Protein AF-A0A2M7KIB2-F1 (afdb_monomer_lite)

pLDDT: mean 92.74, std 10.05, range [55.25, 98.62]

Radius of gyration: 23.98 Å; chains: 1; bounding box: 46×30×72 Å

Foldseek 3Di:
DDPVVVVVVVVVVVVVVVVVVVVVVVVVVVVVLVVVLVVQCVVANQQDVSNVVSPHDHPVPDDPPDPPPPDD

Secondary structure (DSSP, 8-state):
--HHHHHHHHHHHHHHHHHHHHHHHHHHHHHHHHHHHHHHHHHH-TTSHHHHHTTPPPSTTSPPP-------

Sequence (72 aa):
MTAAQGDEIQKQAAAEAARDTATTNEWEFHELVLSAKDQVIAQYGRDSNEAQAVGLKKKSERKRPTSKQATS

Structure (mmCIF, N/CA/C/O backbone):
data_AF-A0A2M7KIB2-F1
#
_entry.id   AF-A0A2M7KIB2-F1
#
loop_
_atom_site.group_PDB
_atom_site.id
_atom_site.type_symbol
_atom_site.label_atom_id
_atom_site.label_alt_id
_atom_site.label_comp_id
_atom_site.label_asym_id
_atom_site.label_entity_id
_atom_site.label_seq_id
_atom_site.pdbx_PDB_ins_code
_atom_site.Cartn_x
_atom_site.Cartn_y
_atom_site.Cartn_z
_atom_site.occupancy
_atom_site.B_iso_or_equiv
_atom_site.auth_seq_id
_atom_site.auth_comp_id
_atom_site.auth_asym_id
_atom_site.auth_atom_id
_atom_site.pdbx_PDB_model_num
ATOM 1 N N . MET A 1 1 ? 24.507 2.022 -31.422 1.00 62.44 1 MET A N 1
ATOM 2 C CA . MET A 1 1 ? 23.770 0.940 -30.740 1.00 62.44 1 MET A CA 1
ATOM 3 C C . MET A 1 1 ? 23.554 -0.183 -31.725 1.00 62.44 1 MET A C 1
ATOM 5 O O . MET A 1 1 ? 23.169 0.095 -32.855 1.00 62.44 1 MET A O 1
ATOM 9 N N . THR A 1 2 ? 23.833 -1.418 -31.326 1.00 91.69 2 THR A N 1
ATOM 10 C CA . THR A 1 2 ? 23.444 -2.599 -32.108 1.00 91.69 2 THR A CA 1
ATOM 11 C C . THR A 1 2 ? 21.966 -2.922 -31.861 1.00 91.69 2 THR A C 1
ATOM 13 O O . THR A 1 2 ? 21.403 -2.491 -30.856 1.00 91.69 2 THR A O 1
ATOM 16 N N . ALA A 1 3 ? 21.332 -3.690 -32.752 1.00 92.31 3 ALA A N 1
ATOM 17 C CA . ALA A 1 3 ? 19.937 -4.111 -32.575 1.00 92.31 3 ALA A CA 1
ATOM 18 C C . ALA A 1 3 ? 19.716 -4.849 -31.238 1.00 92.31 3 ALA A C 1
ATOM 20 O O . ALA A 1 3 ? 18.781 -4.539 -30.512 1.00 92.31 3 ALA A O 1
ATOM 21 N N . ALA A 1 4 ? 20.653 -5.721 -30.849 1.00 94.12 4 ALA A N 1
ATOM 22 C CA . ALA A 1 4 ? 20.590 -6.454 -29.584 1.00 94.12 4 ALA A CA 1
ATOM 23 C C . ALA A 1 4 ? 20.609 -5.541 -28.341 1.00 94.12 4 ALA A C 1
ATOM 25 O O . ALA A 1 4 ? 19.899 -5.807 -27.377 1.00 94.12 4 ALA A O 1
ATOM 26 N N . GLN A 1 5 ? 21.384 -4.449 -28.369 1.00 94.44 5 GLN A N 1
ATOM 27 C CA . GLN A 1 5 ? 21.391 -3.458 -27.285 1.00 94.44 5 GLN A CA 1
ATOM 28 C C . GLN A 1 5 ? 20.063 -2.691 -27.213 1.00 94.44 5 GLN A C 1
ATOM 30 O O . GLN A 1 5 ? 19.595 -2.374 -26.124 1.00 94.44 5 GLN A O 1
ATOM 35 N N . GLY A 1 6 ? 19.442 -2.407 -28.364 1.00 95.94 6 GLY A N 1
ATOM 36 C CA . GLY A 1 6 ? 18.112 -1.798 -28.419 1.00 95.94 6 GLY A CA 1
ATOM 37 C C . GLY A 1 6 ? 17.039 -2.700 -27.806 1.00 95.94 6 GLY A C 1
ATOM 38 O O . GLY A 1 6 ? 16.261 -2.243 -26.970 1.00 95.94 6 GLY A O 1
ATOM 39 N N . ASP A 1 7 ? 17.054 -3.988 -28.154 1.00 96.69 7 ASP A N 1
ATOM 40 C CA . ASP A 1 7 ? 16.122 -4.983 -27.612 1.00 96.69 7 ASP A CA 1
ATOM 41 C C . ASP A 1 7 ? 16.277 -5.157 -26.093 1.00 96.69 7 ASP A C 1
ATOM 43 O O . ASP A 1 7 ? 15.291 -5.332 -25.374 1.00 96.69 7 ASP A O 1
ATOM 47 N N . GLU A 1 8 ? 17.513 -5.115 -25.587 1.00 96.31 8 GLU A N 1
ATOM 48 C CA . GLU A 1 8 ? 17.792 -5.168 -24.150 1.00 96.31 8 GLU A CA 1
ATOM 49 C C . GLU A 1 8 ? 17.174 -3.970 -23.418 1.00 96.31 8 GLU A C 1
ATOM 51 O O . GLU A 1 8 ? 16.437 -4.161 -22.449 1.00 96.31 8 GLU A O 1
ATOM 56 N N . ILE A 1 9 ? 17.399 -2.752 -23.921 1.00 97.44 9 ILE A N 1
ATOM 57 C CA . ILE A 1 9 ? 16.848 -1.521 -23.337 1.00 97.44 9 ILE A CA 1
ATOM 58 C C . ILE A 1 9 ? 15.315 -1.554 -23.346 1.00 97.44 9 ILE A C 1
ATOM 60 O O . ILE A 1 9 ? 14.683 -1.214 -22.348 1.00 97.44 9 ILE A O 1
ATOM 64 N N . GLN A 1 10 ? 14.699 -2.007 -24.442 1.00 97.25 10 GLN A N 1
ATOM 65 C CA . GLN A 1 10 ? 13.240 -2.121 -24.533 1.00 97.25 10 GLN A CA 1
ATOM 66 C C . GLN A 1 10 ? 12.669 -3.092 -23.496 1.00 97.25 10 GLN A C 1
ATOM 68 O O . GLN A 1 10 ? 11.654 -2.798 -22.864 1.00 97.25 10 GLN A O 1
ATOM 73 N N . LYS A 1 11 ? 13.325 -4.238 -23.285 1.00 98.06 11 LYS A N 1
ATOM 74 C CA . LYS A 1 11 ? 12.899 -5.216 -22.274 1.00 98.06 11 LYS A CA 1
ATOM 75 C C . LYS A 1 11 ? 13.076 -4.689 -20.854 1.00 98.06 11 LYS A C 1
ATOM 77 O O . LYS A 1 11 ? 12.210 -4.936 -20.018 1.00 98.06 11 LYS A O 1
ATOM 82 N N . GLN A 1 12 ? 14.159 -3.961 -20.585 1.00 98.12 12 GLN A N 1
ATOM 83 C CA . GLN A 1 12 ? 14.377 -3.311 -19.292 1.00 98.12 12 GLN A CA 1
ATOM 84 C C . GLN A 1 12 ? 13.290 -2.267 -19.015 1.00 98.12 12 GLN A C 1
ATOM 86 O O . GLN A 1 12 ? 12.628 -2.351 -17.984 1.00 98.12 12 GLN A O 1
ATOM 91 N N . ALA A 1 13 ? 13.012 -1.384 -19.977 1.00 98.06 13 ALA A N 1
ATOM 92 C CA . ALA A 1 13 ? 11.960 -0.377 -19.857 1.00 98.06 13 ALA A CA 1
ATOM 93 C C . ALA A 1 13 ? 10.568 -1.002 -19.650 1.00 98.06 13 ALA A C 1
ATOM 95 O O . ALA A 1 13 ? 9.792 -0.540 -18.817 1.00 98.06 13 ALA A O 1
ATOM 96 N N . ALA A 1 14 ? 10.253 -2.092 -20.359 1.00 98.38 14 ALA A N 1
ATOM 97 C CA . ALA A 1 14 ? 8.994 -2.812 -20.169 1.00 98.38 14 ALA A CA 1
ATOM 98 C C . ALA A 1 14 ? 8.889 -3.447 -18.772 1.00 98.38 14 ALA A C 1
ATOM 100 O O . ALA A 1 14 ? 7.823 -3.422 -18.158 1.00 98.38 14 ALA A O 1
ATOM 101 N N . ALA A 1 15 ? 9.989 -4.003 -18.254 1.00 98.38 15 ALA A N 1
ATOM 102 C CA . ALA A 1 15 ? 10.024 -4.568 -16.910 1.00 98.38 15 ALA A CA 1
ATOM 103 C C . ALA A 1 15 ? 9.866 -3.490 -15.827 1.00 98.38 15 ALA A C 1
ATOM 105 O O . ALA A 1 15 ? 9.175 -3.723 -14.839 1.00 98.38 15 ALA A O 1
ATOM 106 N N . GLU A 1 16 ? 10.476 -2.320 -16.008 1.00 98.44 16 GLU A N 1
ATOM 107 C CA . GLU A 1 16 ? 10.317 -1.170 -15.112 1.00 98.44 16 GLU A CA 1
ATOM 108 C C . GLU A 1 16 ? 8.870 -0.668 -15.110 1.00 98.44 16 GLU A C 1
ATOM 110 O O . GLU A 1 16 ? 8.244 -0.634 -14.053 1.00 98.44 16 GLU A O 1
ATOM 115 N N . ALA A 1 17 ? 8.284 -0.436 -16.288 1.00 98.44 17 ALA A N 1
ATOM 116 C CA . ALA A 1 17 ? 6.889 -0.013 -16.410 1.00 98.44 17 ALA A CA 1
ATOM 117 C C . ALA A 1 17 ? 5.904 -1.010 -15.766 1.00 98.44 17 ALA A C 1
ATOM 119 O O . ALA A 1 17 ? 4.920 -0.611 -15.134 1.00 98.44 17 ALA A O 1
ATOM 120 N N . ALA A 1 18 ? 6.171 -2.315 -15.886 1.00 98.44 18 ALA A N 1
ATOM 121 C CA . ALA A 1 18 ? 5.364 -3.344 -15.237 1.00 98.44 18 ALA A CA 1
ATOM 122 C C . ALA A 1 18 ? 5.459 -3.286 -13.701 1.00 98.44 18 ALA A C 1
ATOM 124 O O . ALA A 1 18 ? 4.446 -3.471 -13.024 1.00 98.44 18 ALA A O 1
ATOM 125 N N . ARG A 1 19 ? 6.643 -3.002 -13.139 1.00 98.31 19 ARG A N 1
ATOM 126 C CA . ARG A 1 19 ? 6.826 -2.847 -11.682 1.00 98.31 19 ARG A CA 1
ATOM 127 C C . ARG A 1 19 ? 6.138 -1.597 -11.148 1.00 98.31 19 ARG A C 1
ATOM 129 O O . ARG A 1 19 ? 5.499 -1.668 -10.099 1.00 98.31 19 ARG A O 1
ATOM 136 N N . ASP A 1 20 ? 6.234 -0.487 -11.870 1.00 98.44 20 ASP A N 1
ATOM 137 C CA . ASP A 1 20 ? 5.570 0.760 -11.487 1.00 98.44 20 ASP A CA 1
ATOM 138 C C . ASP A 1 20 ? 4.051 0.570 -11.476 1.00 98.44 20 ASP A C 1
ATOM 140 O O . ASP A 1 20 ? 3.384 0.917 -10.504 1.00 98.44 20 ASP A O 1
ATOM 144 N N . THR A 1 21 ? 3.513 -0.093 -12.505 1.00 98.31 21 THR A N 1
ATOM 145 C CA . THR A 1 21 ? 2.087 -0.445 -12.571 1.00 98.31 21 THR A CA 1
ATOM 146 C C . THR A 1 21 ? 1.663 -1.325 -11.394 1.00 98.31 21 THR A C 1
ATOM 148 O O . THR A 1 21 ? 0.638 -1.064 -10.770 1.00 98.31 21 THR A O 1
ATOM 151 N N . ALA A 1 22 ? 2.448 -2.354 -11.057 1.00 98.31 22 ALA A N 1
ATOM 152 C CA . ALA A 1 22 ? 2.154 -3.216 -9.913 1.00 98.31 22 ALA A CA 1
ATOM 153 C C . ALA A 1 22 ? 2.134 -2.425 -8.596 1.00 98.31 22 ALA A C 1
ATOM 155 O O . ALA A 1 22 ? 1.200 -2.566 -7.811 1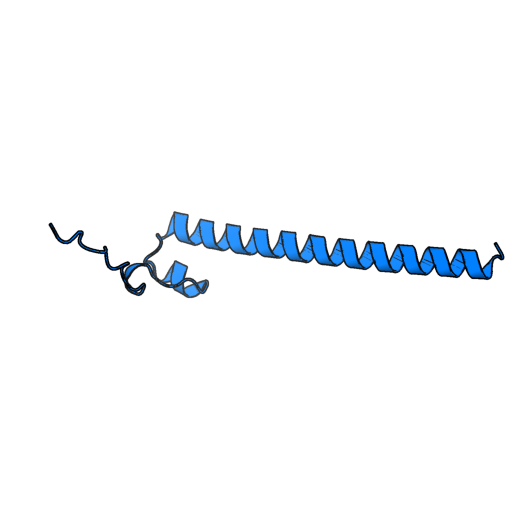.00 98.31 22 ALA A O 1
ATOM 156 N N . THR A 1 23 ? 3.111 -1.539 -8.401 1.00 98.38 23 THR A N 1
ATOM 157 C CA . THR A 1 23 ? 3.205 -0.690 -7.207 1.00 98.38 23 THR A CA 1
ATOM 158 C C . THR A 1 23 ? 2.000 0.245 -7.098 1.00 98.38 23 THR A C 1
ATOM 160 O O . THR A 1 23 ? 1.389 0.332 -6.036 1.00 98.38 23 THR A O 1
ATOM 163 N N . THR A 1 24 ? 1.603 0.910 -8.189 1.00 98.38 24 THR A N 1
ATOM 164 C CA . THR A 1 24 ? 0.399 1.759 -8.209 1.00 98.38 24 THR A CA 1
ATOM 165 C C . THR A 1 24 ? -0.854 0.961 -7.859 1.00 98.38 24 THR A C 1
ATOM 167 O O . THR A 1 24 ? -1.630 1.392 -7.010 1.00 98.38 24 THR A O 1
ATOM 170 N N . ASN A 1 25 ? -1.022 -0.231 -8.435 1.00 98.25 25 ASN A N 1
ATOM 171 C CA . ASN A 1 25 ? -2.174 -1.083 -8.139 1.00 98.25 25 ASN A CA 1
ATOM 172 C C . ASN A 1 25 ? -2.221 -1.506 -6.660 1.00 98.25 25 ASN A C 1
ATOM 174 O O . ASN A 1 25 ? -3.299 -1.578 -6.072 1.00 98.25 25 ASN A O 1
ATOM 178 N N . GLU A 1 26 ? -1.069 -1.777 -6.038 1.00 98.44 26 GLU A N 1
ATOM 179 C CA . GLU A 1 26 ? -0.992 -2.082 -4.6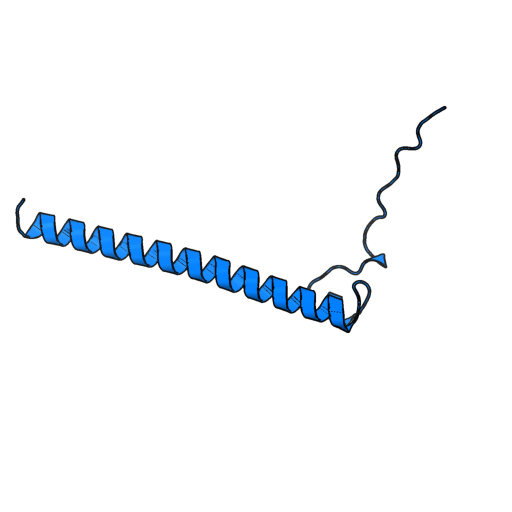04 1.00 98.44 26 GLU A CA 1
ATOM 180 C C . GLU A 1 26 ? -1.424 -0.888 -3.742 1.00 98.44 26 GLU A C 1
ATOM 182 O O . GLU A 1 26 ? -2.180 -1.065 -2.781 1.00 98.44 26 GLU A O 1
ATOM 187 N N . TRP A 1 27 ? -1.003 0.328 -4.104 1.00 98.62 27 TRP A N 1
ATOM 188 C CA . TRP A 1 27 ? -1.429 1.556 -3.427 1.00 98.62 27 TRP A CA 1
ATOM 189 C C . TRP A 1 27 ? -2.929 1.806 -3.569 1.00 98.62 27 TRP A C 1
ATOM 191 O O . TRP A 1 27 ? -3.601 2.076 -2.574 1.00 98.62 27 TRP A O 1
ATOM 201 N N . GLU A 1 28 ? -3.470 1.675 -4.779 1.00 98.50 28 GLU A N 1
ATOM 202 C CA . GLU A 1 28 ? -4.903 1.843 -5.036 1.00 98.50 28 GLU A CA 1
ATOM 203 C C . GLU A 1 28 ? -5.738 0.810 -4.272 1.00 98.50 28 GLU A C 1
ATOM 205 O O . GLU A 1 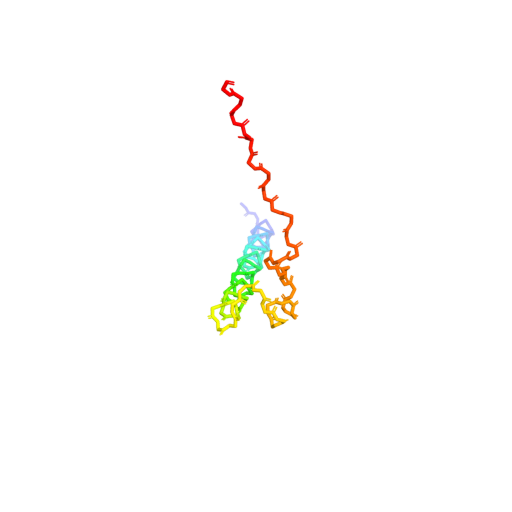28 ? -6.755 1.150 -3.664 1.00 98.50 28 GLU A O 1
ATOM 210 N N . PHE A 1 29 ? -5.287 -0.446 -4.233 1.00 98.38 29 PHE A N 1
ATOM 211 C CA . PHE A 1 29 ? -5.938 -1.484 -3.443 1.00 98.38 29 PHE A CA 1
ATOM 212 C C . PHE A 1 29 ? -5.900 -1.169 -1.944 1.00 98.38 29 PHE A 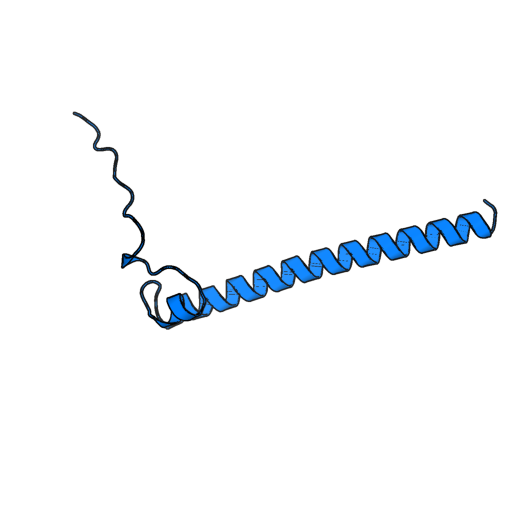C 1
ATOM 214 O O . PHE A 1 29 ? -6.908 -1.334 -1.252 1.00 98.38 29 PHE A O 1
ATOM 221 N N . HIS A 1 30 ? -4.761 -0.697 -1.429 1.00 98.38 30 HIS A N 1
ATOM 222 C CA . HIS A 1 30 ? -4.647 -0.291 -0.032 1.00 98.38 30 HIS A CA 1
ATOM 223 C C . HIS A 1 30 ? -5.645 0.821 0.314 1.00 98.38 30 HIS A C 1
ATOM 225 O O . HIS A 1 30 ? -6.365 0.705 1.309 1.00 98.38 30 HIS A O 1
ATOM 231 N N . GLU A 1 31 ? -5.737 1.848 -0.531 1.00 98.50 31 GLU A N 1
ATOM 232 C CA . GLU A 1 31 ? -6.667 2.964 -0.347 1.00 98.50 31 GLU A CA 1
ATOM 233 C C . GLU A 1 31 ? -8.130 2.504 -0.397 1.00 98.50 31 GLU A C 1
ATOM 235 O O . GLU A 1 31 ? -8.934 2.870 0.462 1.00 98.50 31 GLU A O 1
ATOM 240 N N . LEU A 1 32 ? -8.474 1.614 -1.335 1.00 98.50 32 LEU A N 1
ATOM 241 C CA . LEU A 1 32 ? -9.803 1.004 -1.410 1.00 98.50 32 LEU A CA 1
ATOM 242 C C . LEU A 1 32 ? -10.158 0.272 -0.105 1.00 98.50 32 LEU A C 1
ATOM 244 O O . LEU A 1 32 ? -11.262 0.427 0.424 1.00 98.50 32 LEU A O 1
ATOM 248 N N . VAL A 1 33 ? -9.224 -0.516 0.437 1.00 98.19 33 VAL A N 1
ATOM 249 C CA . VAL A 1 33 ? -9.428 -1.252 1.693 1.00 98.19 33 VAL A CA 1
ATOM 250 C C . VAL A 1 33 ? -9.586 -0.300 2.881 1.00 98.19 33 VAL A C 1
ATOM 252 O O . VAL A 1 33 ? -10.424 -0.559 3.750 1.00 98.19 33 VAL A O 1
ATOM 255 N N . LEU A 1 34 ? -8.813 0.789 2.943 1.00 98.12 34 LEU A N 1
ATOM 256 C CA . LEU A 1 34 ? -8.977 1.815 3.977 1.00 98.12 34 LEU A CA 1
ATOM 257 C C . LEU A 1 34 ? -10.356 2.475 3.885 1.00 98.12 34 LEU A C 1
ATOM 259 O O . LEU A 1 34 ? -11.079 2.502 4.881 1.00 98.12 34 LEU A O 1
ATOM 263 N N . SER A 1 35 ? -10.765 2.896 2.687 1.00 98.31 35 SER A N 1
ATOM 264 C CA . SER A 1 35 ? -12.079 3.501 2.452 1.00 98.31 35 SER A CA 1
ATOM 265 C C . SER A 1 35 ? -13.228 2.567 2.848 1.00 98.31 35 SER A C 1
ATOM 267 O O . SER A 1 35 ? -14.173 2.986 3.518 1.00 98.31 35 SER A O 1
ATOM 269 N N . ALA A 1 36 ? -13.136 1.275 2.517 1.00 98.06 36 ALA A N 1
ATOM 270 C CA . ALA A 1 36 ? -14.138 0.287 2.914 1.00 98.06 36 ALA A CA 1
ATOM 271 C C . ALA A 1 36 ? -14.257 0.166 4.444 1.00 98.06 36 ALA A C 1
ATOM 273 O O . ALA A 1 36 ? -15.362 0.110 4.989 1.00 98.06 36 ALA A O 1
ATOM 274 N N . LYS A 1 37 ? -13.127 0.172 5.163 1.00 97.94 37 LYS A N 1
ATOM 275 C CA . LYS A 1 37 ? -13.123 0.169 6.635 1.00 97.94 37 LYS A CA 1
ATOM 276 C C . LYS A 1 37 ? -13.725 1.451 7.203 1.00 97.94 37 LYS A C 1
ATOM 278 O O . LYS A 1 37 ? -14.484 1.379 8.169 1.00 97.94 37 LYS A O 1
ATOM 283 N N . ASP A 1 38 ? -13.435 2.599 6.603 1.00 98.00 38 ASP A N 1
ATOM 284 C CA . ASP A 1 38 ? -13.993 3.882 7.032 1.00 98.00 38 ASP A CA 1
ATOM 285 C C . ASP A 1 38 ? -15.509 3.946 6.837 1.00 98.00 38 ASP A C 1
ATOM 287 O O . ASP A 1 38 ? -16.212 4.439 7.719 1.00 98.00 38 ASP A O 1
ATOM 291 N N . GLN A 1 39 ? -16.041 3.362 5.761 1.00 98.25 39 GLN A N 1
ATOM 292 C CA . GLN A 1 39 ? -17.488 3.235 5.563 1.00 98.25 39 GLN A CA 1
ATOM 293 C C . GLN A 1 39 ? -18.146 2.385 6.661 1.00 98.25 39 GLN A C 1
ATOM 295 O O . GLN A 1 39 ? -19.187 2.769 7.197 1.00 98.25 39 GLN A O 1
ATOM 300 N N . VAL A 1 40 ? -17.518 1.276 7.070 1.00 97.94 40 VAL A N 1
ATOM 301 C CA . VAL A 1 40 ? -18.001 0.463 8.203 1.00 97.94 40 VAL A CA 1
ATOM 302 C C . VAL A 1 40 ? -17.992 1.276 9.501 1.00 97.94 40 VAL A C 1
ATOM 304 O O . VAL A 1 40 ? -18.970 1.264 10.251 1.00 97.94 40 VAL A O 1
ATOM 307 N N . ILE A 1 41 ? -16.926 2.039 9.766 1.00 97.62 41 ILE A N 1
ATOM 308 C CA . ILE A 1 41 ? -16.877 2.931 10.934 1.00 97.62 41 ILE A CA 1
ATOM 309 C C . ILE A 1 41 ? -17.976 3.999 10.856 1.00 97.62 41 ILE A C 1
ATOM 311 O O . ILE A 1 41 ? -18.586 4.297 11.882 1.00 97.62 41 ILE A O 1
ATOM 315 N N . ALA A 1 42 ? -18.228 4.579 9.682 1.00 97.81 42 ALA A N 1
ATOM 316 C CA . ALA A 1 42 ? -19.243 5.611 9.496 1.00 97.81 42 ALA A CA 1
ATOM 317 C C . ALA A 1 42 ? -20.662 5.074 9.745 1.00 97.81 42 ALA A C 1
ATOM 319 O O . ALA A 1 42 ? -21.470 5.758 10.370 1.00 97.81 42 ALA A O 1
ATOM 320 N N . GLN A 1 43 ? -20.946 3.842 9.312 1.00 98.19 43 GLN A N 1
ATOM 321 C CA . GLN A 1 43 ? -22.270 3.233 9.431 1.00 98.19 43 GLN A CA 1
ATOM 322 C C . GLN A 1 43 ? -22.572 2.683 10.834 1.00 98.19 43 GLN A C 1
ATOM 324 O O . GLN A 1 43 ? -23.702 2.810 11.308 1.00 98.19 43 GLN A O 1
ATOM 329 N N . TYR A 1 44 ? -21.589 2.062 11.494 1.00 97.31 44 TYR A N 1
ATOM 330 C CA . TYR A 1 44 ? -21.799 1.331 12.755 1.00 97.31 44 TYR A CA 1
ATOM 331 C C . TYR A 1 44 ? -21.125 1.985 13.967 1.00 97.31 44 TYR A C 1
ATOM 333 O O . TYR A 1 44 ? -21.411 1.648 15.114 1.00 97.31 44 TYR A O 1
ATOM 341 N N . GLY A 1 45 ? -20.221 2.936 13.741 1.00 96.00 45 GLY A N 1
ATOM 342 C CA . GLY A 1 45 ? -19.418 3.558 14.784 1.00 96.00 45 GLY A CA 1
ATOM 343 C C . GLY A 1 45 ? -18.155 2.763 15.131 1.00 96.00 45 GLY A C 1
ATOM 344 O O . GLY A 1 45 ? -18.028 1.562 14.896 1.00 96.00 45 GLY A O 1
ATOM 3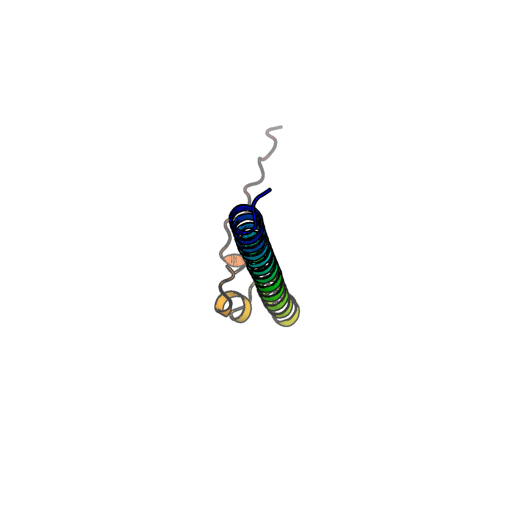45 N N . ARG A 1 46 ? -17.181 3.454 15.735 1.00 93.94 46 ARG A N 1
ATOM 346 C CA . ARG A 1 46 ? -15.817 2.931 15.966 1.00 93.94 46 ARG A CA 1
ATOM 347 C C . ARG A 1 46 ? -15.671 1.956 17.143 1.00 93.94 46 ARG A C 1
ATOM 349 O O . ARG A 1 46 ? -14.573 1.462 17.390 1.00 93.94 46 ARG A O 1
ATOM 356 N N . ASP A 1 47 ? -16.739 1.733 17.900 1.00 95.31 47 ASP A N 1
ATOM 357 C CA . ASP A 1 47 ? -16.772 0.793 19.033 1.00 95.31 47 ASP A CA 1
ATOM 358 C C . ASP A 1 47 ? -17.636 -0.449 18.751 1.00 95.31 47 ASP A C 1
ATOM 360 O O . ASP A 1 47 ? -17.867 -1.265 19.638 1.00 95.31 47 ASP A O 1
ATOM 364 N N . SER A 1 48 ? -18.105 -0.590 17.508 1.00 96.62 48 SER A N 1
ATOM 365 C CA . SER A 1 48 ? -19.008 -1.650 17.064 1.00 96.62 48 SER A CA 1
ATOM 366 C C . SER A 1 48 ? -18.309 -3.000 16.862 1.00 96.62 48 SER A C 1
ATOM 368 O O . SER A 1 48 ? -17.080 -3.089 16.750 1.00 96.62 48 SER A O 1
ATOM 370 N N . ASN A 1 49 ? -19.102 -4.074 16.812 1.00 96.94 49 ASN A N 1
ATOM 371 C CA . ASN A 1 49 ? -18.606 -5.413 16.481 1.00 96.94 49 ASN A CA 1
ATOM 372 C C . ASN A 1 49 ? -18.240 -5.510 14.993 1.00 96.94 49 ASN A C 1
ATOM 374 O O . ASN A 1 49 ? -17.303 -6.212 14.632 1.00 96.94 49 ASN A O 1
ATOM 378 N N . GLU A 1 50 ? -18.932 -4.760 14.142 1.00 96.75 50 GLU A N 1
ATOM 379 C CA . GLU A 1 50 ? -18.743 -4.678 12.698 1.00 96.75 50 GLU A CA 1
ATOM 380 C C . GLU A 1 50 ? -17.382 -4.063 12.362 1.00 96.75 50 GLU A C 1
ATOM 382 O O . GLU A 1 50 ? -16.633 -4.614 11.555 1.00 96.75 50 GLU A O 1
ATOM 387 N N . ALA A 1 51 ? -16.996 -2.985 13.057 1.00 96.62 51 ALA A N 1
ATOM 388 C CA . ALA A 1 51 ? -15.645 -2.437 12.954 1.00 96.62 51 ALA A CA 1
ATOM 389 C C . ALA A 1 51 ? -14.581 -3.477 13.366 1.00 96.62 51 ALA A C 1
ATOM 391 O O . ALA A 1 51 ? -13.528 -3.577 12.734 1.00 96.62 51 ALA A O 1
ATOM 392 N N . GLN A 1 52 ? -14.862 -4.288 14.392 1.00 96.56 52 GLN A N 1
ATOM 393 C CA . GLN A 1 52 ? -13.963 -5.361 14.824 1.00 96.56 52 GLN A CA 1
ATOM 394 C C . GLN A 1 52 ? -13.862 -6.502 13.806 1.00 96.56 52 GLN A C 1
ATOM 396 O O . GLN A 1 52 ? -12.764 -7.007 13.571 1.00 96.56 52 GLN A O 1
ATOM 401 N N . ALA A 1 53 ? -14.967 -6.858 13.150 1.00 96.75 53 ALA A N 1
ATOM 402 C CA . ALA A 1 53 ? -15.012 -7.899 12.127 1.00 96.75 53 ALA A CA 1
ATOM 403 C C . ALA A 1 53 ? -14.137 -7.570 10.904 1.00 96.75 53 ALA A C 1
ATOM 405 O O . ALA A 1 53 ? -13.552 -8.472 10.313 1.00 96.75 53 ALA A O 1
ATOM 406 N N . VAL A 1 54 ? -13.967 -6.284 10.570 1.00 96.31 54 VAL A N 1
ATOM 407 C CA . VAL A 1 54 ? -13.050 -5.827 9.503 1.00 96.31 54 VAL A CA 1
ATOM 408 C C . VAL A 1 54 ? -11.610 -5.584 9.989 1.00 96.31 54 VAL A C 1
ATOM 410 O O . VAL A 1 54 ? -10.799 -4.946 9.309 1.00 96.31 54 VAL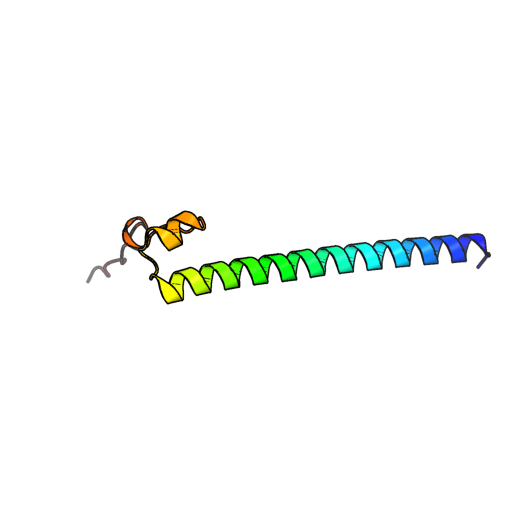 A O 1
ATOM 413 N N . GLY A 1 55 ? -11.271 -6.098 11.174 1.00 95.19 55 GLY A N 1
ATOM 414 C CA . GLY A 1 55 ? -9.919 -6.090 11.731 1.00 95.19 55 GLY A CA 1
ATOM 415 C C . GLY A 1 55 ? -9.525 -4.801 12.456 1.00 95.19 55 GLY A C 1
ATOM 416 O O . GLY A 1 55 ? -8.338 -4.587 12.708 1.00 95.19 55 GLY A O 1
ATOM 417 N N . LEU A 1 56 ? -10.473 -3.920 12.792 1.00 95.38 56 LEU A N 1
ATOM 418 C CA . LEU A 1 56 ? -10.184 -2.729 13.593 1.00 95.38 56 LEU A CA 1
ATOM 419 C C . LEU A 1 56 ? -10.311 -3.026 15.086 1.00 95.38 56 LEU A C 1
ATOM 421 O O . LEU A 1 56 ? -11.192 -3.744 15.542 1.00 95.38 56 LEU A O 1
ATOM 425 N N . LYS A 1 57 ? -9.470 -2.390 15.899 1.00 94.19 57 LYS A N 1
ATOM 426 C CA . LYS A 1 57 ? -9.620 -2.455 17.353 1.00 94.19 57 LYS A CA 1
ATOM 427 C C . LYS A 1 57 ? -10.685 -1.470 17.835 1.00 94.19 57 LYS A C 1
ATOM 429 O O . LYS A 1 57 ? -10.567 -0.266 17.545 1.00 94.19 57 LYS A O 1
ATOM 434 N N . LYS A 1 58 ? -11.647 -1.964 18.622 1.00 93.00 58 LYS A N 1
ATOM 435 C CA . LYS A 1 58 ? -12.691 -1.163 19.279 1.00 93.00 58 LYS A CA 1
ATOM 436 C C . LYS A 1 58 ? -12.097 -0.016 20.086 1.00 93.00 58 LYS A C 1
ATOM 438 O O . LYS A 1 58 ? -10.987 -0.113 20.614 1.00 93.00 58 LYS A O 1
ATOM 443 N N . LYS A 1 59 ? -12.823 1.099 20.175 1.00 89.38 59 LYS A N 1
ATOM 444 C CA . LYS A 1 59 ? -12.367 2.296 20.898 1.00 89.38 59 LYS A CA 1
ATOM 445 C C . LYS A 1 59 ? -12.207 2.013 22.393 1.00 89.38 59 LYS A C 1
ATOM 447 O O . LYS A 1 59 ? -11.220 2.457 22.974 1.00 89.38 59 LYS A O 1
ATOM 452 N N . SER A 1 60 ? -13.140 1.273 22.980 1.00 87.94 60 SER A N 1
ATOM 453 C CA . SER A 1 60 ? -13.145 0.853 24.387 1.00 87.94 60 SER A CA 1
ATOM 454 C C . SER A 1 60 ? -11.946 -0.028 24.755 1.00 87.94 60 SER A C 1
ATOM 456 O O . SER A 1 60 ? -11.400 0.096 25.847 1.00 87.94 60 SER A O 1
ATOM 458 N N . GLU A 1 61 ? -11.471 -0.852 23.821 1.00 89.56 61 GLU A N 1
ATOM 459 C CA . GLU A 1 61 ? -10.316 -1.736 24.016 1.00 89.56 61 GLU A CA 1
ATOM 460 C C . GLU A 1 61 ? -8.959 -1.013 23.869 1.00 89.56 61 GLU A C 1
ATOM 462 O O . GLU A 1 61 ? -7.896 -1.597 24.124 1.00 89.56 61 GLU A O 1
ATOM 467 N N . ARG A 1 62 ? -8.941 0.247 23.407 1.00 88.62 62 ARG A N 1
ATOM 468 C CA . ARG A 1 62 ? -7.700 1.028 23.281 1.00 88.62 62 ARG A CA 1
ATOM 469 C C . ARG A 1 62 ? -7.303 1.591 24.640 1.00 88.62 62 ARG A C 1
ATOM 471 O O . ARG A 1 62 ? -8.099 2.235 25.318 1.00 88.62 62 ARG A O 1
ATOM 478 N N . LYS A 1 63 ? -6.027 1.420 25.002 1.00 86.75 63 LYS A N 1
ATOM 479 C CA . LYS A 1 63 ? -5.449 2.055 26.192 1.00 86.75 63 LYS A CA 1
ATOM 480 C C . LYS A 1 63 ? -5.661 3.569 26.088 1.00 86.75 63 LYS A C 1
ATOM 482 O O . LYS A 1 63 ? -5.216 4.185 25.120 1.00 86.75 63 LYS A O 1
ATOM 487 N N . ARG A 1 64 ? -6.358 4.159 27.064 1.00 82.19 64 ARG A N 1
ATOM 488 C CA . ARG A 1 64 ? -6.579 5.611 27.101 1.00 82.19 64 ARG A CA 1
ATOM 489 C C . ARG A 1 64 ? -5.217 6.307 27.205 1.00 82.19 64 ARG A C 1
ATOM 491 O O . ARG A 1 64 ? -4.397 5.868 28.017 1.00 82.19 64 ARG A O 1
ATOM 498 N N . PRO A 1 65 ? -4.953 7.356 26.408 1.00 79.25 65 PRO A N 1
ATOM 499 C CA . PRO A 1 65 ? -3.750 8.151 26.592 1.00 79.25 65 PRO A CA 1
ATOM 500 C C . PRO A 1 65 ? -3.761 8.715 28.016 1.00 79.25 65 PRO A C 1
ATOM 502 O O . PRO A 1 65 ? -4.727 9.353 28.433 1.00 79.25 65 PRO A O 1
ATOM 505 N N . THR A 1 66 ? -2.713 8.429 28.784 1.00 79.12 66 THR A N 1
ATOM 506 C CA . THR A 1 66 ? -2.512 9.026 30.104 1.00 79.12 66 THR A CA 1
ATOM 507 C C . THR A 1 66 ? -2.141 10.485 29.881 1.00 79.12 66 THR A C 1
ATOM 509 O O . THR A 1 66 ? -1.078 10.757 29.316 1.00 79.12 66 THR A O 1
ATOM 512 N N . SER A 1 67 ? -3.003 11.428 30.270 1.00 74.88 67 SER A N 1
ATOM 513 C CA . SER A 1 67 ? -2.586 12.827 30.304 1.00 74.88 67 SER A CA 1
ATOM 514 C C . SER A 1 67 ? -1.413 12.938 31.279 1.00 74.88 67 SER A C 1
ATOM 516 O O . SER A 1 67 ? -1.475 12.431 32.400 1.00 74.88 67 SER A O 1
ATOM 518 N N . LYS A 1 68 ? -0.311 13.561 30.849 1.00 72.50 68 LYS A N 1
ATOM 519 C CA . LYS A 1 68 ? 0.703 14.029 31.796 1.00 72.50 68 LYS A CA 1
ATOM 520 C C . LYS A 1 68 ? 0.014 15.126 32.596 1.00 72.50 68 LYS A C 1
ATOM 522 O O . LYS A 1 68 ? -0.201 16.212 32.064 1.00 72.50 68 LYS A O 1
ATOM 527 N N . GLN A 1 69 ? -0.426 14.820 33.813 1.00 68.00 69 GLN A N 1
ATOM 528 C CA . GLN A 1 69 ? -0.852 15.869 34.726 1.00 68.00 69 GLN A CA 1
ATOM 529 C C . GLN A 1 69 ? 0.349 16.798 34.907 1.00 68.00 69 GLN A C 1
ATOM 531 O O . GLN A 1 69 ? 1.428 16.345 35.290 1.00 68.00 69 GLN A O 1
ATOM 536 N N . ALA A 1 70 ? 0.186 18.066 34.534 1.00 63.34 70 ALA A N 1
ATOM 537 C CA . ALA A 1 70 ? 1.159 19.090 34.860 1.00 63.34 70 ALA A CA 1
ATOM 538 C C . ALA A 1 70 ? 1.163 19.215 36.386 1.00 63.34 70 ALA A C 1
ATOM 540 O O . ALA A 1 70 ? 0.173 19.644 36.976 1.00 63.34 70 ALA A O 1
ATOM 541 N N . THR A 1 71 ? 2.246 18.768 37.016 1.00 62.53 71 THR A N 1
ATOM 542 C CA . THR A 1 71 ? 2.552 19.069 38.414 1.00 62.53 71 THR A CA 1
ATOM 543 C C . THR A 1 71 ? 2.596 20.587 38.553 1.00 62.53 71 THR A C 1
ATOM 545 O O . THR A 1 71 ? 3.486 21.220 37.982 1.00 62.53 71 THR A O 1
ATOM 548 N N . SER A 1 72 ? 1.580 21.147 39.213 1.00 55.25 72 SER A N 1
ATOM 549 C CA . SER A 1 72 ? 1.574 22.530 39.705 1.00 55.25 72 SER A CA 1
ATOM 550 C C . SER A 1 72 ? 2.240 22.591 41.071 1.00 55.25 72 SER A C 1
ATOM 552 O O . SER A 1 72 ? 2.128 21.579 41.802 1.00 55.25 72 SER A O 1
#